Protein AF-A0A8K0KLF3-F1 (afdb_monomer_lite)

pLDDT: mean 86.63, std 17.43, range [37.72, 98.62]

InterPro domains:
  IPR004875 DDE superfamily endonuclease domain [PF03184] (2-79)
  IPR050863 Centromere and Transposable Element-Derived Protein [PTHR19303] (2-91)

Foldseek 3Di:
DDDDLQLDDQFEEFQAQADDDDCLLQVQAAPNYYYDYHNVSDDDPVNVVVVVVSVCVVLVADPVRHDDDDDDDDDDDAPLCLQLQLCSVFFPVQLVVQLVVLLVVVCVVPPPDHDDSSCCRNSSNRSCVRRSGSVRSNVSCVRNCNVVNDPCSDPPVSRDPDDDPDDPPDPDDDDDDDD

Sequence (179 aa):
MCMSASGNFMPPMFVFPRKRENPLLMDDALPGSFAYYDESGWIDKESFVVWFKKFIEFSNPSANKPVLLILDGHESHTKSTHRLQPLDASFMCPLSTFYVQEVRQWLIAHPGRTVTINQVGKLMNGAFTRAALMQTAIKGFFKTGICPLDRNIFPEHMYAPSGTTDRAESAFEPPAFHM

Structure (mmCIF, N/CA/C/O backbone):
data_AF-A0A8K0KLF3-F1
#
_entry.id   AF-A0A8K0KLF3-F1
#
loop_
_atom_site.group_PDB
_atom_site.id
_atom_site.type_symbol
_atom_site.label_atom_id
_atom_site.label_alt_id
_atom_site.label_comp_id
_atom_site.label_asym_id
_atom_site.label_entity_id
_atom_site.label_seq_id
_atom_site.pdbx_PDB_ins_code
_atom_site.Cartn_x
_atom_site.Cartn_y
_atom_site.Cartn_z
_atom_site.occupancy
_atom_site.B_iso_or_equiv
_atom_site.auth_seq_id
_atom_site.auth_comp_id
_atom_site.auth_asym_id
_atom_site.auth_atom_id
_atom_site.pdbx_PDB_model_num
ATOM 1 N N . MET A 1 1 ? 0.972 -2.011 1.828 1.00 91.50 1 MET A N 1
ATOM 2 C CA . MET A 1 1 ? 0.529 -1.284 0.609 1.00 91.50 1 MET A CA 1
ATOM 3 C C . MET A 1 1 ? 1.092 -1.982 -0.619 1.00 91.50 1 MET A C 1
ATOM 5 O O . MET A 1 1 ? 2.144 -2.587 -0.488 1.00 91.50 1 MET A O 1
ATOM 9 N N . CYS A 1 2 ? 0.436 -1.933 -1.783 1.00 95.25 2 CYS A N 1
ATOM 10 C CA . CYS A 1 2 ? 0.955 -2.577 -2.998 1.00 95.25 2 CYS A CA 1
ATOM 11 C C . CYS A 1 2 ? 0.510 -1.833 -4.259 1.00 95.25 2 CYS A C 1
ATOM 13 O O . CYS A 1 2 ? -0.647 -1.423 -4.371 1.00 95.25 2 CYS A O 1
ATOM 15 N N . MET A 1 3 ? 1.438 -1.663 -5.198 1.00 96.31 3 MET A N 1
ATOM 16 C CA . MET A 1 3 ? 1.187 -1.034 -6.489 1.00 96.31 3 MET A CA 1
ATOM 17 C C . MET A 1 3 ? 2.020 -1.692 -7.591 1.00 96.31 3 MET A C 1
ATOM 19 O O . MET A 1 3 ? 2.995 -2.387 -7.313 1.00 96.31 3 MET A O 1
ATOM 23 N N . SER A 1 4 ? 1.636 -1.463 -8.843 1.00 96.56 4 SER A N 1
ATOM 24 C CA . SER A 1 4 ? 2.238 -2.080 -10.031 1.00 96.56 4 SER A CA 1
ATOM 25 C C . SER A 1 4 ? 2.810 -1.042 -10.993 1.00 96.56 4 SER A C 1
ATOM 27 O O . SER A 1 4 ? 2.359 0.103 -11.030 1.00 96.56 4 SER A O 1
ATOM 29 N N . ALA A 1 5 ? 3.759 -1.462 -11.830 1.00 96.25 5 ALA A N 1
ATOM 30 C CA . ALA A 1 5 ? 4.360 -0.609 -12.855 1.00 96.25 5 ALA A CA 1
ATOM 31 C C . ALA A 1 5 ? 3.353 -0.107 -13.904 1.00 96.25 5 ALA A C 1
ATOM 33 O O . ALA A 1 5 ? 3.568 0.940 -14.502 1.00 96.25 5 ALA A O 1
ATOM 34 N N . SER A 1 6 ? 2.227 -0.807 -14.090 1.00 95.44 6 SER A N 1
ATOM 35 C CA . SER A 1 6 ? 1.129 -0.367 -14.958 1.00 95.44 6 SER A CA 1
ATOM 36 C C . SER A 1 6 ? 0.230 0.695 -14.316 1.00 95.44 6 SER A C 1
ATOM 38 O O . SER A 1 6 ? -0.760 1.100 -14.915 1.00 95.44 6 SER A O 1
ATOM 40 N N . GLY A 1 7 ? 0.538 1.130 -13.092 1.00 96.62 7 GLY A N 1
ATOM 41 C CA . GLY A 1 7 ? -0.191 2.190 -12.409 1.00 96.62 7 GLY A CA 1
ATOM 42 C C . GLY A 1 7 ? -1.379 1.732 -11.558 1.00 96.62 7 GLY A C 1
ATOM 43 O O . GLY A 1 7 ? -2.130 2.573 -11.073 1.00 96.62 7 GLY A O 1
ATOM 44 N N . ASN A 1 8 ? -1.560 0.424 -11.348 1.00 96.62 8 ASN A N 1
ATOM 45 C CA . ASN A 1 8 ? -2.638 -0.094 -10.498 1.00 96.62 8 ASN A CA 1
ATOM 46 C C . ASN A 1 8 ? -2.199 -0.186 -9.036 1.00 96.62 8 ASN A C 1
ATOM 48 O O . ASN A 1 8 ? -1.065 -0.587 -8.765 1.00 96.62 8 ASN A O 1
ATOM 52 N N . PHE A 1 9 ? -3.124 0.094 -8.118 1.00 97.69 9 PHE A N 1
ATOM 53 C CA . PHE A 1 9 ? -2.952 -0.050 -6.674 1.00 97.69 9 PHE A CA 1
ATOM 54 C C . PHE A 1 9 ? -3.890 -1.132 -6.148 1.00 97.69 9 PHE A C 1
ATOM 56 O O . PHE A 1 9 ? -5.078 -1.133 -6.468 1.00 97.69 9 PHE A O 1
ATOM 63 N N . MET A 1 10 ? -3.362 -2.038 -5.330 1.00 97.50 10 MET A N 1
ATOM 64 C CA . MET A 1 10 ? -4.199 -2.991 -4.609 1.00 97.50 10 MET A CA 1
ATOM 65 C C . MET A 1 10 ? -4.861 -2.275 -3.426 1.00 97.50 10 MET A C 1
ATOM 67 O O . MET A 1 10 ? -4.158 -1.546 -2.711 1.00 97.50 10 MET A O 1
ATOM 71 N N . PRO A 1 11 ? -6.165 -2.492 -3.172 1.00 97.19 11 PRO A N 1
ATOM 72 C CA . PRO A 1 11 ? -6.793 -2.014 -1.949 1.00 97.19 11 PRO A CA 1
ATOM 73 C C . PRO A 1 11 ? -6.006 -2.457 -0.701 1.00 97.19 11 PRO A C 1
ATOM 75 O O . PRO A 1 11 ? -5.502 -3.586 -0.655 1.00 97.19 11 PRO A O 1
ATOM 78 N N . PRO A 1 12 ? -5.837 -1.575 0.298 1.00 96.56 12 PRO A N 1
ATOM 79 C CA . PRO A 1 12 ? -5.023 -1.866 1.464 1.00 96.56 12 PRO A CA 1
ATOM 80 C C . PRO A 1 12 ? -5.674 -2.911 2.376 1.00 96.56 12 PRO A C 1
ATOM 82 O O . PRO A 1 12 ? -6.891 -2.952 2.555 1.00 96.56 12 PRO A O 1
ATOM 85 N N . MET A 1 13 ? -4.823 -3.716 3.010 1.00 97.19 13 MET A N 1
ATOM 86 C CA . MET A 1 13 ? -5.192 -4.456 4.212 1.00 97.19 13 MET A CA 1
ATOM 87 C C . MET A 1 13 ? -4.941 -3.572 5.432 1.00 97.19 13 MET A C 1
ATOM 89 O O . MET A 1 13 ? -3.866 -2.980 5.543 1.00 97.19 13 MET A O 1
ATOM 93 N N . PHE A 1 14 ? -5.898 -3.524 6.352 1.00 96.38 14 PHE A N 1
ATOM 94 C CA . PHE A 1 14 ? -5.743 -2.919 7.670 1.00 96.38 14 PHE A CA 1
ATOM 95 C C . PHE A 1 14 ? -5.428 -4.011 8.690 1.00 96.38 14 PHE A C 1
ATOM 97 O O . PHE A 1 14 ? -6.111 -5.030 8.726 1.00 96.38 14 PHE A O 1
ATOM 104 N N . VAL A 1 15 ? -4.413 -3.799 9.525 1.00 95.69 15 VAL A N 1
ATOM 105 C CA . VAL A 1 15 ? -4.133 -4.668 10.674 1.00 95.69 15 VAL A CA 1
ATOM 106 C C . VAL A 1 15 ? -4.524 -3.905 11.929 1.00 95.69 15 VAL A C 1
ATOM 108 O O . VAL A 1 15 ? -3.992 -2.828 12.195 1.00 95.69 15 VAL A O 1
ATOM 111 N N . PHE A 1 16 ? -5.495 -4.425 12.675 1.00 95.56 16 PHE A N 1
ATOM 112 C CA . PHE A 1 16 ? -5.998 -3.774 13.880 1.00 95.56 16 PHE A CA 1
ATOM 113 C C . PHE A 1 16 ? -5.519 -4.516 15.140 1.00 95.56 16 PHE A C 1
ATOM 115 O O . PHE A 1 16 ? -5.743 -5.725 15.213 1.00 95.56 16 PHE A O 1
ATOM 122 N N . PRO A 1 17 ? -4.936 -3.812 16.142 1.00 93.56 17 PRO A N 1
ATOM 123 C CA . PRO A 1 17 ? -4.406 -4.393 17.382 1.00 93.56 17 PRO A CA 1
ATOM 124 C C . PRO A 1 17 ? -5.531 -4.856 18.330 1.00 93.56 17 PRO A C 1
ATOM 126 O O . PRO A 1 17 ? -5.865 -4.184 19.309 1.00 93.56 17 PRO A O 1
ATOM 129 N N . ARG A 1 18 ? -6.210 -5.958 17.996 1.00 93.44 18 ARG A N 1
ATOM 130 C CA . ARG A 1 18 ? -7.318 -6.543 18.769 1.00 93.44 18 ARG A CA 1
ATOM 131 C C . ARG A 1 18 ? -7.603 -7.988 18.351 1.00 93.44 18 ARG A C 1
ATOM 133 O O . ARG A 1 18 ? -7.575 -8.305 17.175 1.00 93.44 18 ARG A O 1
ATOM 140 N N . LYS A 1 19 ? -8.022 -8.832 19.304 1.00 88.88 19 LYS A N 1
ATOM 141 C CA . LYS A 1 19 ? -8.446 -10.227 19.032 1.00 88.88 19 LYS A CA 1
ATOM 142 C C . LYS A 1 19 ? -9.801 -10.357 18.342 1.00 88.88 19 LYS A C 1
ATOM 144 O O . LYS A 1 19 ? -10.027 -11.278 17.571 1.00 88.88 19 LYS A O 1
ATOM 149 N N . ARG A 1 20 ? -10.758 -9.503 18.714 1.00 94.00 20 ARG A N 1
ATOM 150 C CA . ARG A 1 20 ? -12.151 -9.627 18.260 1.00 94.00 20 ARG A CA 1
ATOM 151 C C . ARG A 1 20 ? -12.370 -8.789 17.018 1.00 94.00 20 ARG A C 1
ATOM 153 O O . ARG A 1 20 ? -12.103 -7.588 17.068 1.00 94.00 20 ARG A O 1
ATOM 160 N N . GLU A 1 21 ? -12.939 -9.391 15.983 1.00 93.56 21 GLU A N 1
ATOM 161 C CA . GLU A 1 21 ? -13.419 -8.677 14.804 1.00 93.56 21 GLU A CA 1
ATOM 162 C C . GLU A 1 21 ? -14.352 -7.520 15.196 1.00 93.56 21 GLU A C 1
ATOM 164 O O . GLU A 1 21 ? -15.094 -7.579 16.183 1.00 93.56 21 GLU A O 1
ATOM 169 N N . ASN A 1 22 ? -14.266 -6.430 14.439 1.00 94.56 22 ASN A N 1
ATOM 170 C CA . ASN A 1 22 ? -15.216 -5.331 14.502 1.00 94.56 22 ASN A CA 1
ATOM 171 C C . ASN A 1 22 ? -15.365 -4.730 13.105 1.00 94.56 22 ASN A C 1
ATOM 173 O O . ASN A 1 22 ? -14.503 -3.935 12.708 1.00 94.56 22 ASN A O 1
ATOM 177 N N . PRO A 1 23 ? -16.436 -5.087 12.379 1.00 92.56 23 PRO A N 1
ATOM 178 C CA . PRO A 1 23 ? -16.658 -4.607 11.021 1.00 92.56 23 PRO A CA 1
ATOM 179 C C . PRO A 1 23 ? -16.777 -3.081 10.941 1.00 92.56 23 PRO A C 1
ATOM 181 O O . PRO A 1 23 ? -16.343 -2.497 9.957 1.00 92.56 23 PRO A O 1
ATOM 184 N N . LEU A 1 24 ? -17.242 -2.425 12.014 1.00 94.81 24 LEU A N 1
ATOM 185 C CA . LEU A 1 24 ? -17.383 -0.963 12.077 1.00 94.81 24 LEU A CA 1
ATOM 186 C C . LEU A 1 24 ? -16.045 -0.217 11.940 1.00 94.81 24 LEU A C 1
ATOM 188 O O . LEU A 1 24 ? -16.028 0.967 11.631 1.00 94.81 24 LEU A O 1
ATOM 192 N N . LEU A 1 25 ? -14.902 -0.882 12.163 1.00 95.38 25 LEU A N 1
ATOM 193 C CA . LEU A 1 25 ? -13.584 -0.269 11.923 1.00 95.38 25 LEU A CA 1
ATOM 194 C C . LEU A 1 25 ? -13.277 -0.066 10.435 1.00 95.38 25 LEU A C 1
ATOM 196 O O . LEU A 1 25 ? -12.360 0.681 10.096 1.00 95.38 25 LEU A O 1
ATOM 200 N N . MET A 1 26 ? -14.027 -0.740 9.568 1.00 96.50 26 MET A N 1
ATOM 201 C CA . MET A 1 26 ? -13.928 -0.629 8.119 1.00 96.50 26 MET A CA 1
ATOM 202 C C . MET A 1 26 ? -15.024 0.264 7.525 1.00 96.50 26 MET A C 1
ATOM 204 O O . MET A 1 26 ? -15.090 0.388 6.301 1.00 96.50 26 MET A O 1
ATOM 208 N N . ASP A 1 27 ? -15.848 0.913 8.357 1.00 94.00 27 ASP A N 1
ATOM 209 C CA . ASP A 1 27 ? -16.826 1.895 7.886 1.00 94.00 27 ASP A CA 1
ATOM 210 C C . ASP A 1 27 ? -16.115 3.017 7.115 1.00 94.00 27 ASP A C 1
ATOM 212 O O . ASP A 1 27 ? -15.083 3.550 7.537 1.00 94.00 27 ASP A O 1
ATOM 216 N N . ASP A 1 28 ? -16.667 3.355 5.947 1.00 96.38 28 ASP A N 1
ATOM 217 C CA . ASP A 1 28 ? -16.117 4.327 4.994 1.00 96.38 28 ASP A CA 1
ATOM 218 C C . ASP A 1 28 ? -14.667 4.047 4.524 1.00 96.38 28 ASP A C 1
ATOM 220 O O . ASP A 1 28 ? -14.029 4.925 3.927 1.00 96.38 28 ASP A O 1
ATOM 224 N N . ALA A 1 29 ? -14.119 2.847 4.754 1.00 97.25 29 ALA A N 1
ATOM 225 C CA . ALA A 1 29 ? -12.815 2.462 4.219 1.00 97.25 29 ALA A CA 1
ATOM 226 C C . ALA A 1 29 ? -12.834 2.393 2.682 1.00 97.25 29 ALA A C 1
ATOM 228 O O . ALA A 1 29 ? -13.884 2.277 2.047 1.00 97.25 29 ALA A O 1
ATOM 229 N N . LEU A 1 30 ? -11.648 2.459 2.067 1.00 96.38 30 LEU A N 1
ATOM 230 C CA . LEU A 1 30 ? -11.519 2.399 0.611 1.00 96.38 30 LEU A CA 1
ATOM 231 C C . LEU A 1 30 ? -12.175 1.106 0.081 1.00 96.38 30 LEU A C 1
ATOM 233 O O . LEU A 1 30 ? -11.843 0.028 0.588 1.00 96.38 30 LEU A O 1
ATOM 237 N N . PRO A 1 31 ? -13.057 1.166 -0.935 1.00 95.69 31 PRO A N 1
ATOM 238 C CA . PRO A 1 31 ? -13.705 -0.023 -1.478 1.00 95.69 31 PRO A CA 1
ATOM 239 C C . PRO A 1 31 ? -12.706 -1.121 -1.864 1.00 95.69 31 PRO A C 1
ATOM 241 O O . PRO A 1 31 ? -11.672 -0.862 -2.478 1.00 95.69 31 PRO A O 1
ATOM 244 N N . GLY A 1 32 ? -13.018 -2.359 -1.478 1.00 96.00 32 GLY A N 1
ATOM 245 C CA . GLY A 1 32 ? -12.140 -3.517 -1.666 1.00 96.00 32 GLY A CA 1
ATOM 246 C C . GLY A 1 32 ? -11.061 -3.688 -0.592 1.00 96.00 32 GLY A C 1
ATOM 247 O O . GLY A 1 32 ? -10.377 -4.710 -0.598 1.00 96.00 32 GLY A O 1
ATOM 248 N N . SER A 1 33 ? -10.910 -2.737 0.338 1.00 97.56 33 SER A N 1
ATOM 249 C CA . SER A 1 33 ? -10.051 -2.923 1.513 1.00 97.56 33 SER A CA 1
ATOM 250 C C . SER A 1 33 ? -10.603 -4.004 2.431 1.00 97.56 33 SER A C 1
ATOM 252 O O . SER A 1 33 ? -11.805 -4.260 2.472 1.00 97.56 33 SER A O 1
ATOM 254 N N . PHE A 1 34 ? -9.719 -4.609 3.213 1.00 96.75 34 PHE A N 1
ATOM 255 C CA . PHE A 1 34 ? -10.063 -5.687 4.135 1.00 96.75 34 PHE A CA 1
ATOM 256 C C . PHE A 1 34 ? -9.245 -5.571 5.419 1.00 96.75 34 PHE A C 1
ATOM 258 O O . PHE A 1 34 ? -8.224 -4.884 5.450 1.00 96.75 34 PHE A O 1
ATOM 265 N N . ALA A 1 35 ? -9.706 -6.222 6.484 1.00 96.25 35 ALA A N 1
ATOM 266 C CA . ALA A 1 35 ? -9.083 -6.147 7.798 1.00 96.25 35 ALA A CA 1
ATOM 267 C C . ALA A 1 35 ? -8.561 -7.507 8.263 1.00 96.25 35 ALA A C 1
ATOM 269 O O . ALA A 1 35 ? -9.160 -8.547 7.989 1.00 96.25 35 ALA A O 1
ATOM 270 N N . TYR A 1 36 ? -7.468 -7.467 9.014 1.00 95.88 36 TYR A N 1
ATOM 271 C CA . TYR A 1 36 ? -6.979 -8.552 9.848 1.00 95.88 36 TYR A CA 1
ATOM 272 C C . TYR A 1 36 ? -6.893 -8.060 11.296 1.00 95.88 36 TYR A C 1
ATOM 274 O O . TYR A 1 36 ? -6.564 -6.898 11.549 1.00 95.88 36 TYR A O 1
ATOM 282 N N . TYR A 1 37 ? -7.219 -8.930 12.245 1.00 94.75 37 TYR A N 1
ATOM 283 C CA . TYR A 1 37 ? -7.334 -8.590 13.660 1.00 94.75 37 TYR A CA 1
ATOM 284 C C . TYR A 1 37 ? -6.359 -9.464 14.447 1.00 94.75 37 TYR A C 1
ATOM 286 O O . TYR A 1 37 ? -6.525 -10.681 14.489 1.00 94.75 37 TYR A O 1
ATOM 294 N N . ASP A 1 38 ? -5.345 -8.840 15.038 1.00 91.69 38 ASP A N 1
ATOM 295 C CA . ASP A 1 38 ? -4.312 -9.511 15.831 1.00 91.69 38 ASP A CA 1
ATOM 296 C C . ASP A 1 38 ? -3.952 -8.662 17.054 1.00 91.69 38 ASP A C 1
ATOM 298 O O . ASP A 1 38 ? -4.092 -7.446 17.006 1.00 91.69 38 ASP A O 1
ATOM 302 N N . GLU A 1 39 ? -3.493 -9.254 18.159 1.00 89.94 39 GLU A N 1
ATOM 303 C CA . GLU A 1 39 ? -3.126 -8.482 19.361 1.00 89.94 39 GLU A CA 1
ATOM 304 C C . GLU A 1 39 ? -1.955 -7.528 19.156 1.00 89.94 39 GLU A C 1
ATOM 306 O O . GLU A 1 39 ? -1.945 -6.447 19.745 1.00 89.94 39 GLU A O 1
ATOM 311 N N . SER A 1 40 ? -0.980 -7.911 18.337 1.00 90.06 40 SER A N 1
ATOM 312 C CA . SER A 1 40 ? 0.224 -7.120 18.111 1.00 90.06 40 SER A CA 1
ATOM 313 C C . SER A 1 40 ? -0.065 -5.864 17.286 1.00 90.06 40 SER A C 1
ATOM 315 O O . SER A 1 40 ? 0.599 -4.844 17.465 1.00 90.06 40 SER A O 1
ATOM 317 N N . GLY A 1 41 ? -1.058 -5.925 16.390 1.00 88.19 41 GLY A N 1
ATOM 318 C CA . GLY A 1 41 ? -1.289 -4.898 15.372 1.00 88.19 41 GLY A CA 1
ATOM 319 C C . GLY A 1 41 ? -0.212 -4.851 14.281 1.00 88.19 41 GLY A C 1
ATOM 320 O O . GLY A 1 41 ? -0.258 -3.965 13.428 1.00 88.19 41 GLY A O 1
ATOM 321 N N . TRP A 1 42 ? 0.739 -5.785 14.297 1.00 87.50 42 TRP A N 1
ATOM 322 C CA . TRP A 1 42 ? 1.805 -5.917 13.312 1.00 87.50 42 TRP A CA 1
ATOM 323 C C . TRP A 1 42 ? 1.492 -7.043 12.329 1.00 87.50 42 TRP A C 1
ATOM 325 O O . TRP A 1 42 ? 0.635 -7.890 12.573 1.00 87.50 42 TRP A O 1
ATOM 335 N N . ILE A 1 43 ? 2.187 -7.038 11.192 1.00 88.75 43 ILE A N 1
ATOM 336 C CA . ILE A 1 43 ? 2.107 -8.144 10.242 1.00 88.75 43 ILE A CA 1
ATOM 337 C C . ILE A 1 43 ? 2.923 -9.332 10.768 1.00 88.75 43 ILE A C 1
ATOM 339 O O . ILE A 1 43 ? 4.064 -9.184 11.202 1.00 88.75 43 ILE A O 1
ATOM 343 N N . ASP A 1 44 ? 2.329 -10.510 10.698 1.00 89.12 44 ASP A N 1
ATOM 344 C CA . ASP A 1 44 ? 2.913 -11.810 11.008 1.00 89.12 44 ASP A CA 1
ATOM 345 C C . ASP A 1 44 ? 2.774 -12.750 9.796 1.00 89.12 44 ASP A C 1
ATOM 347 O O . ASP A 1 44 ? 2.359 -12.352 8.700 1.00 89.12 44 ASP A O 1
ATOM 351 N N . LYS A 1 45 ? 3.146 -14.019 9.967 1.00 91.19 45 LYS A N 1
ATOM 352 C CA . LYS A 1 45 ? 3.084 -15.004 8.884 1.00 91.19 45 LYS A CA 1
ATOM 353 C C . LYS A 1 45 ? 1.640 -15.257 8.443 1.00 91.19 45 LYS A C 1
ATOM 355 O O . LYS A 1 45 ? 1.369 -15.388 7.249 1.00 91.19 45 LYS A O 1
ATOM 360 N N . GLU A 1 46 ? 0.720 -15.336 9.391 1.00 92.50 46 GLU A N 1
ATOM 361 C CA . GLU A 1 46 ? -0.683 -15.670 9.186 1.00 92.50 46 GLU A CA 1
ATOM 362 C C . GLU A 1 46 ? -1.414 -14.550 8.430 1.00 92.50 46 GLU A C 1
ATOM 364 O O . GLU A 1 46 ? -2.032 -14.794 7.387 1.00 92.50 46 GLU A O 1
ATOM 369 N N . SER A 1 47 ? -1.269 -13.308 8.886 1.00 93.25 47 SER A N 1
ATOM 370 C CA . SER A 1 47 ? -1.786 -12.110 8.217 1.00 93.25 47 SER A CA 1
ATOM 371 C C . SER A 1 47 ? -1.133 -11.881 6.854 1.00 93.25 47 SER A C 1
ATOM 373 O O . SER A 1 47 ? -1.829 -11.508 5.905 1.00 93.25 47 SER A O 1
ATOM 375 N N . PHE A 1 48 ? 0.162 -12.182 6.695 1.00 93.94 48 PHE A N 1
ATOM 376 C CA . PHE A 1 48 ? 0.811 -12.148 5.384 1.00 93.94 48 PHE A CA 1
ATOM 377 C C . PHE A 1 48 ? 0.185 -13.154 4.413 1.00 93.94 48 PHE A C 1
ATOM 379 O O . PHE A 1 48 ? -0.060 -12.808 3.259 1.00 93.94 48 PHE A O 1
ATOM 386 N N . VAL A 1 49 ? -0.141 -14.375 4.851 1.00 96.06 49 VAL A N 1
ATOM 387 C CA . VAL A 1 49 ? -0.833 -15.361 3.999 1.00 96.06 49 VAL A CA 1
ATOM 388 C C . VAL A 1 49 ? -2.224 -14.866 3.592 1.00 96.06 49 VAL A C 1
ATOM 390 O O . VAL A 1 49 ? -2.621 -15.050 2.438 1.00 96.06 49 VAL A O 1
ATOM 393 N N . VAL A 1 50 ? -2.964 -14.220 4.499 1.00 96.44 50 VAL A N 1
ATOM 394 C CA . VAL A 1 50 ? -4.264 -13.602 4.177 1.00 96.44 50 VAL A CA 1
ATOM 395 C C . VAL A 1 50 ? -4.097 -12.508 3.123 1.00 96.44 50 VAL A C 1
ATOM 397 O O . VAL A 1 50 ? -4.795 -12.516 2.106 1.00 96.44 50 VAL A O 1
ATOM 400 N N . TRP A 1 51 ? -3.129 -11.615 3.320 1.00 97.19 51 TRP A N 1
ATOM 401 C CA . TRP A 1 51 ? -2.790 -10.575 2.356 1.00 97.19 51 TRP A CA 1
ATOM 402 C C . TRP A 1 51 ? -2.373 -11.160 0.998 1.00 97.19 51 TRP A C 1
ATOM 404 O O . TRP A 1 51 ? -2.846 -10.709 -0.045 1.00 97.19 51 TRP A O 1
ATOM 414 N N . PHE A 1 52 ? -1.541 -12.203 0.999 1.00 97.12 52 PHE A N 1
ATOM 415 C CA . PHE A 1 52 ? -1.008 -12.820 -0.212 1.00 97.12 52 PHE A CA 1
ATOM 416 C C . PHE A 1 52 ? -2.107 -13.488 -1.045 1.00 97.12 52 PHE A C 1
ATOM 418 O O . PHE A 1 52 ? -2.112 -13.361 -2.267 1.00 97.12 52 PHE A O 1
ATOM 425 N N . LYS A 1 53 ? -3.101 -14.124 -0.410 1.00 97.62 53 LYS A N 1
ATOM 426 C CA . LYS A 1 53 ? -4.289 -14.640 -1.117 1.00 97.62 53 LYS A CA 1
ATOM 427 C C . LYS A 1 53 ? -5.035 -13.523 -1.852 1.00 97.62 53 LYS A C 1
ATOM 429 O O . LYS A 1 53 ? -5.348 -13.675 -3.031 1.00 97.62 53 LYS A O 1
ATOM 434 N N . LYS A 1 54 ? -5.235 -12.374 -1.197 1.00 97.56 54 LYS A N 1
ATOM 435 C CA . LYS A 1 54 ? -5.840 -11.187 -1.825 1.00 97.56 54 LYS A CA 1
ATOM 436 C C . LYS A 1 54 ? -4.983 -10.599 -2.938 1.00 97.56 54 LYS A C 1
ATOM 438 O O . LYS A 1 54 ? -5.526 -10.165 -3.949 1.00 97.56 54 LYS A O 1
ATOM 443 N N . PHE A 1 55 ? -3.662 -10.656 -2.810 1.00 97.50 55 PHE A N 1
ATOM 444 C CA . PHE A 1 55 ? -2.753 -10.290 -3.890 1.00 97.50 55 PHE A CA 1
ATOM 445 C C . PHE A 1 55 ? -2.891 -11.207 -5.115 1.00 97.50 55 PHE A C 1
ATOM 447 O O . PHE A 1 55 ? -2.909 -10.707 -6.240 1.00 97.50 55 PHE A O 1
ATOM 454 N N . ILE A 1 56 ? -3.017 -12.525 -4.932 1.00 97.44 56 ILE A N 1
ATOM 455 C CA . ILE A 1 56 ? -3.233 -13.462 -6.047 1.00 97.44 56 ILE A CA 1
ATOM 456 C C . ILE A 1 56 ? -4.577 -13.193 -6.735 1.00 97.44 56 ILE A C 1
ATOM 458 O O . ILE A 1 56 ? -4.616 -13.112 -7.962 1.00 97.44 56 ILE A O 1
ATOM 462 N N . GLU A 1 57 ? -5.649 -12.974 -5.966 1.00 96.69 57 GLU A N 1
ATOM 463 C CA . GLU A 1 57 ? -6.961 -12.573 -6.502 1.00 96.69 57 GLU A CA 1
ATOM 464 C C . GLU A 1 57 ? -6.864 -11.268 -7.311 1.00 96.69 57 GLU A C 1
ATOM 466 O O . GLU A 1 57 ? -7.339 -11.193 -8.443 1.00 96.69 57 GLU A O 1
ATOM 471 N N . PHE A 1 58 ? -6.202 -10.250 -6.755 1.00 96.62 58 PHE A N 1
ATOM 472 C CA . PHE A 1 58 ? -6.056 -8.933 -7.373 1.00 96.62 58 PHE A CA 1
ATOM 473 C C . PHE A 1 58 ? -5.193 -8.960 -8.641 1.00 96.62 58 PHE A C 1
ATOM 475 O O . PHE A 1 58 ? -5.554 -8.389 -9.670 1.00 96.62 58 PHE A O 1
ATOM 482 N N . SER A 1 59 ? -4.028 -9.603 -8.570 1.00 96.31 59 SER A N 1
ATOM 483 C CA . SER A 1 59 ? -3.064 -9.629 -9.672 1.00 96.31 59 SER A CA 1
ATOM 484 C C . SER A 1 59 ? -3.468 -10.602 -10.779 1.00 96.31 59 SER A C 1
ATOM 486 O O . SER A 1 59 ? -3.075 -10.401 -11.932 1.00 96.31 59 SER A O 1
ATOM 488 N N . ASN A 1 60 ? -4.295 -11.604 -10.460 1.00 96.56 60 ASN A N 1
ATOM 489 C CA . ASN A 1 60 ? -4.813 -12.618 -11.375 1.00 96.56 60 ASN A CA 1
ATOM 490 C C . ASN A 1 60 ? -3.706 -13.202 -12.287 1.00 96.56 60 ASN A C 1
ATOM 492 O O . ASN A 1 60 ? -3.761 -13.024 -13.514 1.00 96.56 60 ASN A O 1
ATOM 496 N N . PRO A 1 61 ? -2.636 -13.782 -11.708 1.00 96.56 61 PRO A N 1
ATOM 497 C CA . PRO A 1 61 ? -1.508 -14.297 -12.471 1.00 96.56 61 PRO A CA 1
ATOM 498 C C . PRO A 1 61 ? -1.920 -15.535 -13.276 1.00 96.56 61 PRO A C 1
ATOM 500 O O . PRO A 1 61 ? -2.762 -16.324 -12.855 1.00 96.56 61 PRO A O 1
ATOM 503 N N . SER A 1 62 ? -1.297 -15.732 -14.435 1.00 96.06 62 SER A N 1
ATOM 504 C CA . SER A 1 62 ? -1.472 -16.941 -15.251 1.00 96.06 62 SER A CA 1
ATOM 505 C C . SER A 1 62 ? -0.177 -17.278 -15.985 1.00 96.06 62 SER A C 1
ATOM 507 O O . SER A 1 62 ? 0.743 -16.462 -16.013 1.00 96.06 62 SER A O 1
ATOM 509 N N . ALA A 1 63 ? -0.110 -18.443 -16.635 1.00 95.31 63 ALA A N 1
ATOM 510 C CA . ALA A 1 63 ? 1.052 -18.822 -17.445 1.00 95.31 63 ALA A CA 1
ATOM 511 C C . ALA A 1 63 ? 1.392 -17.774 -18.527 1.00 95.31 63 ALA A C 1
ATOM 513 O O . ALA A 1 63 ? 2.561 -17.515 -18.788 1.00 95.31 63 ALA A O 1
ATOM 514 N N . ASN A 1 64 ? 0.374 -17.116 -19.092 1.00 95.94 64 ASN A N 1
ATOM 515 C CA . ASN A 1 64 ? 0.536 -16.077 -20.116 1.00 95.94 64 ASN A CA 1
ATOM 516 C C . ASN A 1 64 ? 0.671 -14.661 -19.532 1.00 95.94 64 ASN A C 1
ATOM 518 O O . ASN A 1 64 ? 0.906 -13.705 -20.267 1.00 95.94 64 ASN A O 1
ATOM 522 N N . LYS A 1 65 ? 0.493 -14.509 -18.216 1.00 92.88 65 LYS A N 1
ATOM 523 C CA . LYS A 1 65 ? 0.579 -13.236 -17.495 1.00 92.88 65 LYS A CA 1
ATOM 524 C C . LYS A 1 65 ? 1.315 -13.456 -16.167 1.00 92.88 65 LYS A C 1
ATOM 526 O O . LYS A 1 65 ? 0.671 -13.422 -15.111 1.00 92.88 65 LYS A O 1
ATOM 531 N N . PRO A 1 66 ? 2.629 -13.748 -16.204 1.00 94.75 66 PRO A N 1
ATOM 532 C CA . PRO A 1 66 ? 3.413 -13.892 -14.988 1.00 94.75 66 PRO A CA 1
ATOM 533 C C . PRO A 1 66 ? 3.437 -12.566 -14.222 1.00 94.75 66 PRO A C 1
ATOM 535 O O . PRO A 1 66 ? 3.453 -11.487 -14.816 1.00 94.75 66 PRO A O 1
ATOM 538 N N . VAL A 1 67 ? 3.441 -12.649 -12.893 1.00 96.38 67 VAL A N 1
ATOM 539 C CA . VAL A 1 67 ? 3.477 -11.486 -12.000 1.00 96.38 67 VAL A CA 1
ATOM 540 C C . VAL A 1 67 ? 4.688 -11.617 -11.087 1.00 96.38 67 VAL A C 1
ATOM 542 O O . VAL A 1 67 ? 4.838 -12.622 -10.396 1.00 96.38 67 VAL A O 1
ATOM 545 N N . LEU A 1 68 ? 5.540 -10.592 -11.077 1.00 94.06 68 LEU A N 1
ATOM 546 C CA . LEU A 1 68 ? 6.661 -10.477 -10.150 1.00 94.06 68 LEU A CA 1
ATOM 547 C C . LEU A 1 68 ? 6.236 -9.621 -8.953 1.00 94.06 68 LEU A C 1
ATOM 549 O O . LEU A 1 68 ? 5.939 -8.437 -9.112 1.00 94.06 68 LEU A O 1
ATOM 553 N N . LEU A 1 69 ? 6.219 -10.219 -7.763 1.00 94.44 69 LEU A N 1
ATOM 554 C CA . LEU A 1 69 ? 6.040 -9.503 -6.503 1.00 94.44 69 LEU A CA 1
ATOM 555 C C . LEU A 1 69 ? 7.412 -9.207 -5.894 1.00 94.44 69 LEU A C 1
ATOM 557 O O . LEU A 1 69 ? 8.187 -10.127 -5.643 1.00 94.44 69 LEU A O 1
ATOM 561 N N . ILE A 1 70 ? 7.690 -7.930 -5.644 1.00 90.81 70 ILE A N 1
ATOM 562 C CA . ILE A 1 70 ? 8.898 -7.476 -4.951 1.00 90.81 70 ILE A CA 1
ATOM 563 C C . ILE A 1 70 ? 8.473 -7.046 -3.547 1.00 90.81 70 ILE A C 1
ATOM 565 O O . ILE A 1 70 ? 7.653 -6.139 -3.406 1.00 90.81 70 ILE A O 1
ATOM 569 N N . LEU A 1 71 ? 9.006 -7.723 -2.533 1.00 86.25 71 LEU A N 1
ATOM 570 C CA . LEU A 1 71 ? 8.828 -7.387 -1.121 1.00 86.25 71 LEU A CA 1
ATOM 571 C C . LEU A 1 71 ? 10.121 -6.769 -0.596 1.00 86.25 71 LEU A C 1
ATOM 573 O O . LEU A 1 71 ? 11.210 -7.125 -1.050 1.00 86.25 71 LEU A O 1
ATOM 577 N N . ASP A 1 72 ? 10.003 -5.851 0.350 1.00 72.81 72 ASP A N 1
ATOM 578 C CA . ASP A 1 72 ? 11.149 -5.356 1.089 1.00 72.81 72 ASP A CA 1
ATOM 579 C C . ASP A 1 72 ? 11.606 -6.374 2.140 1.00 72.81 72 ASP A C 1
ATOM 581 O O . ASP A 1 72 ? 10.817 -7.116 2.725 1.00 72.81 72 ASP A O 1
ATOM 585 N N . GLY A 1 73 ? 12.920 -6.463 2.337 1.00 60.16 73 GLY A N 1
ATOM 586 C CA . GLY A 1 73 ? 13.492 -7.228 3.440 1.00 60.16 73 GLY A CA 1
ATOM 587 C C . GLY A 1 73 ? 13.440 -6.402 4.724 1.00 60.16 73 GLY A C 1
ATOM 588 O O . GLY A 1 73 ? 13.725 -5.208 4.690 1.00 60.16 73 GLY A O 1
ATOM 589 N N . HIS A 1 74 ? 13.105 -7.036 5.849 1.00 53.25 74 HIS A N 1
ATOM 590 C CA . HIS A 1 74 ? 13.105 -6.399 7.168 1.00 53.25 74 HIS A CA 1
ATOM 591 C C . HIS A 1 74 ? 14.493 -5.802 7.490 1.00 53.25 74 HIS A C 1
ATOM 593 O O . HIS A 1 74 ? 15.510 -6.491 7.388 1.00 53.25 74 HIS A O 1
ATOM 599 N N . GLU A 1 75 ? 14.532 -4.515 7.851 1.00 51.53 75 GLU A N 1
ATOM 600 C CA . GLU A 1 75 ? 15.753 -3.740 8.097 1.00 51.53 75 GLU A CA 1
ATOM 601 C C . GLU A 1 75 ? 16.633 -4.357 9.192 1.00 51.53 75 GLU A C 1
ATOM 603 O O . GLU A 1 75 ? 16.200 -4.600 10.317 1.00 51.53 75 GLU A O 1
ATOM 608 N N . SER A 1 76 ? 17.922 -4.513 8.892 1.00 46.75 76 SER A N 1
ATOM 609 C CA . SER A 1 76 ? 18.973 -4.372 9.909 1.00 46.75 76 SER A CA 1
ATOM 610 C C . SER A 1 76 ? 20.264 -3.741 9.366 1.00 46.75 76 SER A C 1
ATOM 612 O O . SER A 1 76 ? 21.005 -3.180 10.162 1.00 46.75 76 SER A O 1
ATOM 614 N N . HIS A 1 77 ? 20.564 -3.750 8.052 1.00 40.06 77 HIS A N 1
ATOM 615 C CA . HIS A 1 77 ? 21.918 -3.366 7.593 1.00 40.06 77 HIS A CA 1
ATOM 616 C C . HIS A 1 77 ? 22.073 -2.686 6.211 1.00 40.06 77 HIS A C 1
ATOM 618 O O . HIS A 1 77 ? 23.175 -2.708 5.670 1.00 40.06 77 HIS A O 1
ATOM 624 N N . THR A 1 78 ? 21.069 -2.028 5.618 1.00 45.72 78 THR A N 1
ATOM 625 C CA . THR A 1 78 ? 21.269 -1.345 4.315 1.00 45.72 78 THR A CA 1
ATOM 626 C C . THR A 1 78 ? 20.536 -0.006 4.220 1.00 45.72 78 THR A C 1
ATOM 628 O O . THR A 1 78 ? 19.350 0.072 3.930 1.00 45.72 78 THR A O 1
ATOM 631 N N . LYS A 1 79 ? 21.276 1.096 4.401 1.00 49.34 79 LYS A N 1
ATOM 632 C CA . LYS A 1 79 ? 20.769 2.483 4.298 1.00 49.34 79 LYS A CA 1
ATOM 633 C C . LYS A 1 79 ? 20.419 2.925 2.859 1.00 49.34 79 LYS A C 1
ATOM 635 O O . LYS A 1 79 ? 20.044 4.077 2.640 1.00 49.34 79 LYS A O 1
ATOM 640 N N . SER A 1 80 ? 20.511 2.025 1.879 1.00 50.38 80 SER A N 1
ATOM 641 C CA . SER A 1 80 ? 20.383 2.321 0.442 1.00 50.38 80 SER A CA 1
ATOM 642 C C . SER A 1 80 ? 19.024 1.920 -0.164 1.00 50.38 80 SER A C 1
ATOM 644 O O . SER A 1 80 ? 18.766 2.222 -1.327 1.00 50.38 80 SER A O 1
ATOM 646 N N . THR A 1 81 ? 18.136 1.259 0.591 1.00 58.00 81 THR A N 1
ATOM 647 C CA . THR A 1 81 ? 16.954 0.555 0.040 1.00 58.00 81 THR A CA 1
ATOM 648 C C . THR A 1 81 ? 15.755 1.462 -0.271 1.00 58.00 81 THR A C 1
ATOM 650 O O . THR A 1 81 ? 15.050 1.215 -1.248 1.00 58.00 81 THR A O 1
ATOM 653 N N . HIS A 1 82 ? 15.577 2.569 0.464 1.00 62.44 82 HIS A N 1
ATOM 654 C CA . HIS A 1 82 ? 14.438 3.492 0.287 1.00 62.44 82 HIS A CA 1
ATOM 655 C C . HIS A 1 82 ? 14.323 4.078 -1.132 1.00 62.44 82 HIS A C 1
ATOM 657 O O . HIS A 1 82 ? 13.247 4.490 -1.560 1.00 62.44 82 HIS A O 1
ATOM 663 N N . ARG A 1 83 ? 15.434 4.135 -1.881 1.00 70.69 83 ARG A N 1
ATOM 664 C CA . ARG A 1 83 ? 15.459 4.660 -3.256 1.00 70.69 83 ARG A CA 1
ATOM 665 C C . ARG A 1 83 ? 15.040 3.644 -4.303 1.00 70.69 83 ARG A C 1
ATOM 667 O O . ARG A 1 83 ? 14.668 4.055 -5.395 1.00 70.69 83 ARG A O 1
ATOM 674 N N . LEU A 1 84 ? 15.117 2.354 -3.978 1.00 78.56 84 LEU A N 1
ATOM 675 C CA . LEU A 1 84 ? 14.721 1.252 -4.853 1.00 78.56 84 LEU A CA 1
ATOM 676 C C . LEU A 1 84 ? 13.263 0.847 -4.644 1.00 78.56 84 LEU A C 1
ATOM 678 O O . LEU A 1 84 ? 12.707 0.160 -5.491 1.00 78.56 84 LEU A O 1
ATOM 682 N N . GLN A 1 85 ? 12.627 1.282 -3.557 1.00 88.12 85 GLN A N 1
ATOM 683 C CA . GLN A 1 85 ? 11.230 0.986 -3.263 1.00 88.12 85 GLN A CA 1
ATOM 684 C C . GLN A 1 85 ? 10.314 1.975 -4.004 1.00 88.12 85 GLN A C 1
ATOM 686 O O . GLN A 1 85 ? 10.269 3.159 -3.655 1.00 88.12 85 GLN A O 1
ATOM 691 N N . PRO A 1 86 ? 9.535 1.535 -5.017 1.00 92.31 86 PRO A N 1
ATOM 692 C CA . PRO A 1 86 ? 8.694 2.446 -5.798 1.00 92.31 86 PRO A CA 1
ATOM 693 C C . PRO A 1 86 ? 7.678 3.199 -4.936 1.00 92.31 86 PRO A C 1
ATOM 695 O O . PRO A 1 86 ? 7.347 4.356 -5.221 1.00 92.31 86 PRO A O 1
ATOM 698 N N . LEU A 1 87 ? 7.186 2.534 -3.885 1.00 92.44 87 LEU A N 1
ATOM 699 C CA . LEU A 1 87 ? 6.238 3.096 -2.930 1.00 92.44 87 LEU A CA 1
ATOM 700 C C . LEU A 1 87 ? 6.842 4.309 -2.217 1.00 92.44 87 LEU A C 1
ATOM 702 O O . LEU A 1 87 ? 6.214 5.366 -2.197 1.00 92.44 87 LEU A O 1
ATOM 706 N N . ASP A 1 88 ? 8.068 4.201 -1.713 1.00 90.38 88 ASP A N 1
ATOM 707 C CA . ASP A 1 88 ? 8.747 5.292 -1.006 1.00 90.38 88 ASP A CA 1
ATOM 708 C C . ASP A 1 88 ? 9.203 6.404 -1.955 1.00 90.38 88 ASP A C 1
ATOM 710 O O . ASP A 1 88 ? 9.087 7.589 -1.640 1.00 90.38 88 ASP A O 1
ATOM 714 N N . ALA A 1 89 ? 9.612 6.048 -3.177 1.00 90.31 89 ALA A N 1
ATOM 715 C CA . ALA A 1 89 ? 10.066 7.004 -4.188 1.00 90.31 89 ALA A CA 1
ATOM 716 C C . ALA A 1 89 ? 8.959 7.933 -4.736 1.00 90.31 89 ALA A C 1
ATOM 718 O O . ALA A 1 89 ? 9.257 8.953 -5.379 1.00 90.31 89 ALA A O 1
ATOM 719 N N . SER A 1 90 ? 7.680 7.575 -4.560 1.00 94.50 90 SER A N 1
ATOM 720 C CA . SER A 1 90 ? 6.574 8.291 -5.215 1.00 94.50 90 SER A CA 1
ATOM 721 C C . SER A 1 90 ? 5.267 8.398 -4.436 1.00 94.50 90 SER A C 1
ATOM 723 O O . SER A 1 90 ? 4.585 9.407 -4.589 1.00 94.50 90 SER A O 1
ATOM 725 N N . PHE A 1 91 ? 4.903 7.411 -3.620 1.00 95.75 91 PHE A N 1
ATOM 726 C CA . PHE A 1 91 ? 3.554 7.289 -3.067 1.00 95.75 91 PHE A CA 1
ATOM 727 C C . PHE A 1 91 ? 3.475 7.606 -1.568 1.00 95.75 91 PHE A C 1
ATOM 729 O O . PHE A 1 91 ? 2.559 8.317 -1.153 1.00 95.75 91 PHE A O 1
ATOM 736 N N . MET A 1 92 ? 4.430 7.137 -0.757 1.00 94.06 92 MET A N 1
ATOM 737 C CA . MET A 1 92 ? 4.342 7.253 0.707 1.00 94.06 92 MET A CA 1
ATOM 738 C C . MET A 1 92 ? 4.348 8.706 1.197 1.00 94.06 92 MET A C 1
ATOM 740 O O . MET A 1 92 ? 3.584 9.055 2.097 1.00 94.06 92 MET A O 1
ATOM 744 N N . CYS A 1 93 ? 5.141 9.583 0.573 1.00 93.94 93 CYS A N 1
ATOM 745 C CA . CYS A 1 93 ? 5.179 11.003 0.936 1.00 93.94 93 CYS A CA 1
ATOM 746 C C . CYS A 1 93 ? 3.844 11.731 0.636 1.00 93.94 93 CYS A C 1
ATOM 748 O O . CYS A 1 93 ? 3.277 12.330 1.560 1.00 93.94 93 CYS A O 1
ATOM 750 N N . PRO A 1 94 ? 3.267 11.643 -0.583 1.00 97.25 94 PRO A N 1
ATOM 751 C CA . PRO A 1 94 ? 1.923 12.164 -0.844 1.00 97.25 94 PRO A CA 1
ATOM 752 C C . PRO A 1 94 ? 0.840 11.557 0.049 1.00 97.25 94 PRO A C 1
ATOM 754 O O . PRO A 1 94 ? 0.011 12.300 0.571 1.00 97.25 94 PRO A O 1
ATOM 757 N N . LEU A 1 95 ? 0.859 10.237 0.268 1.00 97.81 95 LEU A N 1
ATOM 758 C CA . LEU A 1 95 ? -0.115 9.570 1.132 1.00 97.81 95 LEU A CA 1
ATOM 759 C C . LEU A 1 95 ? -0.076 10.138 2.555 1.00 97.81 95 LEU A C 1
ATOM 761 O O . LEU A 1 95 ? -1.117 10.521 3.081 1.00 97.81 95 LEU A O 1
ATOM 765 N N . SER A 1 96 ? 1.115 10.238 3.151 1.00 97.12 96 SER A N 1
ATOM 766 C CA . SER A 1 96 ? 1.303 10.819 4.485 1.00 97.12 96 SER A CA 1
ATOM 767 C C . SER A 1 96 ? 0.802 12.265 4.539 1.00 97.12 96 SER A C 1
ATOM 769 O O . SER A 1 96 ? 0.038 12.638 5.430 1.00 97.12 96 SER A O 1
ATOM 771 N N . THR A 1 97 ? 1.137 13.062 3.521 1.00 98.31 97 THR A N 1
ATOM 772 C CA . THR A 1 97 ? 0.702 14.461 3.413 1.00 98.31 97 THR A CA 1
ATOM 773 C C . THR A 1 97 ? -0.820 14.578 3.384 1.00 98.31 97 THR A C 1
ATOM 775 O O . THR A 1 97 ? -1.396 15.370 4.132 1.00 98.31 97 THR A O 1
ATOM 778 N N . PHE A 1 98 ? -1.492 13.796 2.539 1.00 98.62 98 PHE A N 1
ATOM 779 C CA . PHE A 1 98 ? -2.947 13.841 2.447 1.00 98.62 98 PHE A CA 1
ATOM 780 C C . PHE A 1 98 ? -3.614 13.267 3.690 1.00 98.62 98 PHE A C 1
ATOM 782 O O . PHE A 1 98 ? -4.585 13.851 4.152 1.00 98.62 98 PHE A O 1
ATOM 789 N N . TYR A 1 99 ? -3.059 12.225 4.305 1.00 98.44 99 TYR A N 1
ATOM 790 C CA . TYR A 1 99 ? -3.591 11.681 5.552 1.00 98.44 99 TYR A CA 1
ATOM 791 C C . TYR A 1 99 ? -3.556 12.706 6.688 1.00 98.44 99 TYR A C 1
ATOM 793 O O . TYR A 1 99 ? -4.557 12.902 7.375 1.00 98.44 99 TYR A O 1
ATOM 801 N N . VAL A 1 100 ? -2.452 13.446 6.831 1.00 98.44 100 VAL A N 1
ATOM 802 C CA . VAL A 1 100 ? -2.364 14.559 7.790 1.00 98.44 100 VAL A CA 1
ATOM 803 C C . VAL A 1 100 ? -3.402 15.645 7.483 1.00 98.44 100 VAL A C 1
ATOM 805 O O . VAL A 1 100 ? -3.985 16.216 8.407 1.00 98.44 100 VAL A O 1
ATOM 808 N N . GLN A 1 101 ? -3.676 15.926 6.206 1.00 98.62 101 GLN A N 1
ATOM 809 C CA . GLN A 1 101 ? -4.722 16.877 5.820 1.00 98.62 101 GLN A CA 1
ATOM 810 C C . GLN A 1 101 ? -6.126 16.376 6.178 1.00 98.62 101 GLN A C 1
ATOM 812 O O . GLN A 1 101 ? -6.883 17.146 6.768 1.00 98.62 101 GLN A O 1
ATOM 817 N N . GLU A 1 102 ? -6.457 15.115 5.887 1.00 98.50 102 GLU A N 1
ATOM 818 C CA . GLU A 1 102 ? -7.744 14.507 6.260 1.00 98.50 102 GLU A CA 1
ATOM 819 C C . GLU A 1 102 ? -7.935 14.528 7.785 1.00 98.50 102 GLU A C 1
ATOM 821 O O . GLU A 1 102 ? -8.972 14.968 8.283 1.00 98.50 102 GLU A O 1
ATOM 826 N N . VAL A 1 103 ? -6.902 14.145 8.546 1.00 98.38 103 VAL A N 1
ATOM 827 C CA . VAL A 1 103 ? -6.897 14.209 10.018 1.00 98.38 103 VAL A CA 1
ATOM 828 C C . VAL A 1 103 ? -7.155 15.637 10.501 1.00 98.38 103 VAL A C 1
ATOM 830 O O . VAL A 1 103 ? -8.006 15.857 11.363 1.00 98.38 103 VAL A O 1
ATOM 833 N N . ARG A 1 104 ? -6.454 16.629 9.940 1.00 98.19 104 ARG A N 1
ATOM 834 C CA . ARG A 1 104 ? -6.616 18.036 10.329 1.00 98.19 104 ARG A CA 1
ATOM 835 C C . ARG A 1 104 ? -8.025 1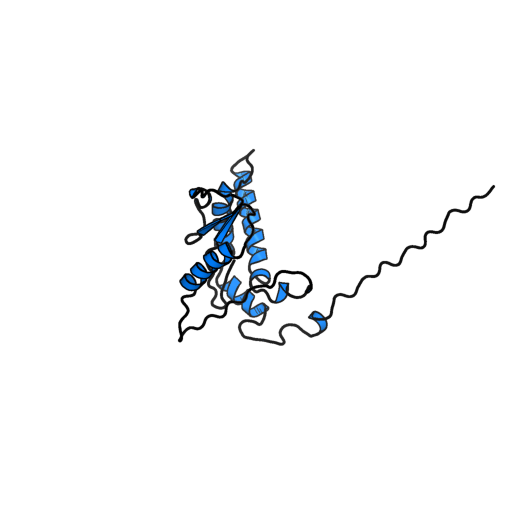8.544 10.038 1.00 98.19 104 ARG A C 1
ATOM 837 O O . ARG A 1 104 ? -8.611 19.204 10.892 1.00 98.19 104 ARG A O 1
ATOM 844 N N . GLN A 1 105 ? -8.562 18.251 8.856 1.00 98.12 105 GLN A N 1
ATOM 845 C CA . GLN A 1 105 ? -9.926 18.637 8.493 1.00 98.12 105 GLN A CA 1
ATOM 846 C C . GLN A 1 105 ? -10.945 18.000 9.439 1.00 98.12 105 GLN A C 1
ATOM 848 O O . GLN A 1 105 ? -11.841 18.688 9.929 1.00 98.12 105 GLN A O 1
ATOM 853 N N . TRP A 1 106 ? -10.762 16.721 9.771 1.00 98.25 106 TRP A N 1
ATOM 854 C CA . TRP A 1 106 ? -11.627 16.026 10.715 1.00 98.25 106 TRP A CA 1
ATOM 855 C C . TRP A 1 106 ? -11.593 16.655 12.111 1.00 98.25 106 TRP A C 1
ATOM 857 O O . TRP A 1 106 ? -12.653 16.874 12.693 1.00 98.25 106 TRP A O 1
ATOM 867 N N . LEU A 1 107 ? -10.407 17.000 12.625 1.00 98.19 107 LEU A N 1
ATOM 868 C CA . LEU A 1 107 ? -10.247 17.638 13.939 1.00 98.19 107 LEU A CA 1
ATOM 869 C C . LEU A 1 107 ? -10.884 19.034 13.995 1.00 98.19 107 LEU A C 1
ATOM 871 O O . LEU A 1 107 ? -11.480 19.391 15.007 1.00 98.19 107 LEU A O 1
ATOM 875 N N . ILE A 1 108 ? -10.802 19.808 12.908 1.00 98.00 108 ILE A N 1
ATOM 876 C CA . ILE A 1 108 ? -11.471 21.115 12.803 1.00 98.00 108 ILE A CA 1
ATOM 877 C C . ILE A 1 108 ? -12.997 20.944 12.805 1.00 98.00 108 ILE A C 1
ATOM 879 O O . ILE A 1 108 ? -13.697 21.696 13.478 1.00 98.00 108 ILE A O 1
ATOM 883 N N . ALA A 1 109 ? -13.511 19.945 12.083 1.00 97.94 109 ALA A N 1
ATOM 884 C CA . ALA A 1 109 ? -14.944 19.657 12.012 1.00 97.94 109 ALA A CA 1
ATOM 885 C C . ALA A 1 109 ? -15.514 19.045 13.306 1.00 97.94 109 ALA A C 1
ATOM 887 O O . ALA A 1 109 ? -16.725 19.083 13.517 1.00 97.94 109 ALA A O 1
ATOM 888 N N . HIS A 1 110 ? -14.661 18.503 14.183 1.00 97.50 110 HIS A N 1
ATOM 889 C CA . HIS A 1 110 ? -15.061 17.858 15.435 1.00 97.50 110 HIS A CA 1
ATOM 890 C C . HIS A 1 110 ? -14.288 18.417 16.645 1.00 97.50 110 HIS A C 1
ATOM 892 O O . HIS A 1 110 ? -13.477 17.700 17.242 1.00 97.50 110 HIS A O 1
ATOM 898 N N . PRO A 1 111 ? -14.543 19.678 17.048 1.00 97.12 111 PRO A N 1
ATOM 899 C CA . PRO A 1 111 ? -13.839 20.302 18.164 1.00 97.12 111 PRO A CA 1
ATOM 900 C C . PRO A 1 111 ? -13.935 19.481 19.456 1.00 97.12 111 PRO A C 1
ATOM 902 O O . PRO A 1 111 ? -14.995 18.962 19.806 1.00 97.12 111 PRO A O 1
ATOM 905 N N . GLY A 1 112 ? -12.815 19.364 20.174 1.00 96.25 112 GLY A N 1
ATOM 906 C CA . GLY A 1 112 ? -12.735 18.627 21.441 1.00 96.25 112 GLY A CA 1
ATOM 907 C C . GLY A 1 112 ? -12.711 17.100 21.307 1.00 96.25 112 GLY A C 1
ATOM 908 O O . GLY A 1 112 ? -12.671 16.410 22.324 1.00 96.25 112 GLY A O 1
ATOM 909 N N . ARG A 1 113 ? -12.712 16.553 20.084 1.00 96.94 113 ARG A N 1
ATOM 910 C CA . ARG A 1 113 ? -12.538 15.115 19.838 1.00 96.94 113 ARG A CA 1
ATOM 911 C C . ARG A 1 113 ? -11.126 14.799 19.355 1.00 96.94 113 ARG A C 1
ATOM 913 O O . ARG A 1 113 ? -10.453 15.631 18.755 1.00 96.94 113 ARG A O 1
ATOM 920 N N . THR A 1 114 ? -10.702 13.561 19.582 1.00 96.12 114 THR A N 1
ATOM 921 C CA . THR A 1 114 ? -9.465 12.997 19.036 1.00 96.12 114 THR A CA 1
ATOM 922 C C . THR A 1 114 ? -9.789 11.965 17.961 1.00 96.12 114 THR A C 1
ATOM 924 O O . THR A 1 114 ? -10.845 11.329 17.989 1.00 96.12 114 THR A O 1
ATOM 927 N N . VAL A 1 115 ? -8.884 11.802 16.993 1.00 96.81 115 VAL A N 1
ATOM 928 C CA . VAL A 1 115 ? -8.986 10.722 16.005 1.00 96.81 115 VAL A CA 1
ATOM 929 C C . VAL A 1 115 ? -8.722 9.395 16.709 1.00 96.81 115 VAL A C 1
ATOM 931 O O . VAL A 1 115 ? -7.716 9.241 17.399 1.00 96.81 115 VAL A O 1
ATOM 934 N N . THR A 1 116 ? -9.617 8.431 16.514 1.00 95.75 116 THR A N 1
ATOM 935 C CA . THR A 1 116 ? -9.474 7.067 17.033 1.00 95.75 116 THR A CA 1
ATOM 936 C C . THR A 1 116 ? -9.359 6.068 15.886 1.00 95.75 116 THR A C 1
ATOM 938 O O . THR A 1 116 ? -9.565 6.408 14.720 1.00 95.75 116 THR A O 1
ATOM 941 N N . ILE A 1 117 ? -9.099 4.803 16.221 1.00 94.44 117 ILE A N 1
ATOM 942 C CA . ILE A 1 117 ? -9.083 3.682 15.271 1.00 94.44 117 ILE A CA 1
ATOM 943 C C . ILE A 1 117 ? -10.350 3.604 14.400 1.00 94.44 117 ILE A C 1
ATOM 945 O O . ILE A 1 117 ? -10.266 3.204 13.245 1.00 94.44 117 ILE A O 1
ATOM 949 N N . ASN A 1 118 ? -11.502 4.059 14.908 1.00 95.00 118 ASN A N 1
ATOM 950 C CA . ASN A 1 118 ? -12.770 4.042 14.172 1.00 95.00 118 ASN A CA 1
ATOM 951 C C . ASN A 1 118 ? -12.793 5.016 12.982 1.00 95.00 118 ASN A C 1
ATOM 953 O O . ASN A 1 118 ? -13.616 4.874 12.090 1.00 95.00 118 ASN A O 1
ATOM 957 N N . GLN A 1 119 ? -11.929 6.034 12.967 1.00 97.06 119 GLN A N 1
ATOM 958 C CA . GLN A 1 119 ? -11.856 7.001 11.868 1.00 97.06 119 GLN A CA 1
ATOM 959 C C . GLN A 1 119 ? -10.789 6.633 10.832 1.00 97.06 119 GLN A C 1
ATOM 961 O O . GLN A 1 119 ? -10.788 7.200 9.740 1.00 97.06 119 GLN A O 1
ATOM 966 N N . VAL A 1 120 ? -9.883 5.701 11.152 1.00 96.00 120 VAL A N 1
ATOM 967 C CA . VAL A 1 120 ? -8.715 5.390 10.313 1.00 96.00 120 VAL A CA 1
ATOM 968 C C . VAL A 1 120 ? -9.135 4.940 8.916 1.00 96.00 120 VAL A C 1
ATOM 970 O O . VAL A 1 120 ? -8.563 5.432 7.948 1.00 96.00 120 VAL A O 1
ATOM 973 N N . GLY A 1 121 ? -10.160 4.088 8.790 1.00 96.81 121 GLY A N 1
ATOM 974 C CA . GLY A 1 121 ? -10.679 3.642 7.491 1.00 96.81 121 GLY A CA 1
ATOM 975 C C . GLY A 1 121 ? -11.077 4.814 6.589 1.00 96.81 121 GLY A C 1
ATOM 976 O O . GLY A 1 121 ? -10.542 4.960 5.488 1.00 96.81 121 GLY A O 1
ATOM 977 N N . LYS A 1 122 ? -11.935 5.705 7.098 1.00 97.62 122 LYS A N 1
ATOM 978 C CA . LYS A 1 122 ? -12.409 6.908 6.396 1.00 97.62 122 LYS A CA 1
ATOM 979 C C . LYS A 1 122 ? -11.286 7.870 6.008 1.00 97.62 122 LYS A C 1
ATOM 981 O O . LYS A 1 122 ? -11.214 8.320 4.866 1.00 97.62 122 LYS A O 1
ATOM 986 N N . LEU A 1 123 ? -10.412 8.199 6.958 1.00 98.25 123 LEU A N 1
ATOM 987 C CA . LEU A 1 123 ? -9.319 9.150 6.737 1.00 98.25 123 LEU A CA 1
ATOM 988 C C . LEU A 1 123 ? -8.297 8.587 5.745 1.00 98.25 123 LEU A C 1
ATOM 990 O O . LEU A 1 123 ? -7.818 9.298 4.862 1.00 98.25 123 LEU A O 1
ATOM 994 N N . MET A 1 124 ? -8.004 7.288 5.847 1.00 97.75 124 MET A N 1
ATOM 995 C CA . MET A 1 124 ? -7.135 6.598 4.902 1.00 97.75 124 MET A CA 1
ATOM 996 C C . MET A 1 124 ? -7.758 6.559 3.509 1.00 97.75 124 MET A C 1
ATOM 998 O O . MET A 1 124 ? -7.046 6.777 2.538 1.00 97.75 124 MET A O 1
ATOM 1002 N N . ASN A 1 125 ? -9.069 6.338 3.388 1.00 98.12 125 ASN A N 1
ATOM 1003 C CA . ASN A 1 125 ? -9.774 6.394 2.107 1.00 98.12 125 ASN A CA 1
ATOM 1004 C C . ASN A 1 125 ? -9.615 7.772 1.432 1.00 98.12 125 ASN A C 1
ATOM 1006 O O . ASN A 1 125 ? -9.161 7.854 0.286 1.00 98.12 125 ASN A O 1
ATOM 1010 N N . GLY A 1 126 ? -9.886 8.858 2.164 1.00 98.00 126 GLY A N 1
ATOM 1011 C CA . GLY A 1 126 ? -9.700 10.226 1.661 1.00 98.00 126 GLY A CA 1
ATOM 1012 C C . GLY A 1 126 ? -8.261 10.501 1.208 1.00 98.00 126 GLY A C 1
ATOM 1013 O O . GLY A 1 126 ? -8.030 11.024 0.119 1.00 98.00 126 GLY A O 1
ATOM 1014 N N . ALA A 1 127 ? -7.271 10.062 1.985 1.00 98.38 127 ALA A N 1
ATOM 1015 C CA . ALA A 1 127 ? -5.863 10.240 1.640 1.00 98.38 127 ALA A CA 1
ATOM 1016 C C . ALA A 1 127 ? -5.421 9.386 0.441 1.00 98.38 127 ALA A C 1
ATOM 1018 O O . ALA A 1 127 ? -4.737 9.866 -0.467 1.00 98.38 127 ALA A O 1
ATOM 1019 N N . PHE A 1 128 ? -5.816 8.114 0.429 1.00 98.19 128 PHE A N 1
ATOM 1020 C CA . PHE A 1 128 ? -5.424 7.137 -0.579 1.00 98.19 128 PHE A CA 1
ATOM 1021 C C . PHE A 1 128 ? -5.972 7.519 -1.947 1.00 98.19 128 PHE A C 1
ATOM 1023 O O . PHE A 1 128 ? -5.212 7.531 -2.910 1.00 98.19 128 PHE A O 1
ATOM 1030 N N . THR A 1 129 ? -7.255 7.877 -2.046 1.00 97.19 129 THR A N 1
ATOM 1031 C CA . THR A 1 129 ? -7.887 8.268 -3.322 1.00 97.19 129 THR A CA 1
ATOM 1032 C C . THR A 1 129 ? -7.203 9.471 -3.973 1.00 97.19 129 THR A C 1
ATOM 1034 O O . THR A 1 129 ? -7.171 9.580 -5.197 1.00 97.19 129 THR A O 1
ATOM 1037 N N . ARG A 1 130 ? -6.587 10.340 -3.165 1.00 97.88 130 ARG A N 1
ATOM 1038 C CA . ARG A 1 130 ? -5.812 11.498 -3.626 1.00 97.88 130 ARG A CA 1
ATOM 1039 C C . ARG A 1 130 ? -4.365 11.142 -3.991 1.00 97.88 130 ARG A C 1
ATOM 1041 O O . ARG A 1 130 ? -3.811 11.738 -4.912 1.00 97.88 130 ARG A O 1
ATOM 1048 N N . ALA A 1 131 ? -3.743 10.191 -3.289 1.00 97.50 131 ALA A N 1
ATOM 1049 C CA . ALA A 1 131 ? -2.348 9.786 -3.510 1.00 97.50 131 ALA A CA 1
ATOM 1050 C C . ALA A 1 131 ? -2.170 8.735 -4.622 1.00 97.50 131 ALA A C 1
ATOM 1052 O O . ALA A 1 131 ? -1.180 8.768 -5.363 1.00 97.50 131 ALA A O 1
ATOM 1053 N N . ALA A 1 132 ? -3.107 7.792 -4.733 1.00 97.06 132 ALA A N 1
ATOM 1054 C CA . ALA A 1 132 ? -3.020 6.585 -5.556 1.00 97.06 132 ALA A CA 1
ATOM 1055 C C . ALA A 1 132 ? -3.385 6.839 -7.026 1.00 97.06 132 ALA A C 1
ATOM 1057 O O . ALA A 1 132 ? -4.226 6.165 -7.618 1.00 97.06 132 ALA A O 1
ATOM 1058 N N . LEU A 1 133 ? -2.742 7.836 -7.630 1.00 97.06 133 LEU A N 1
ATOM 1059 C CA . LEU A 1 133 ? -2.878 8.118 -9.053 1.00 97.06 133 LEU A CA 1
ATOM 1060 C C . LEU A 1 133 ? -2.039 7.127 -9.862 1.00 97.06 133 LEU A C 1
ATOM 1062 O O . LEU A 1 133 ? -0.901 6.829 -9.498 1.00 97.06 133 LEU A O 1
ATOM 1066 N N . MET A 1 134 ? -2.543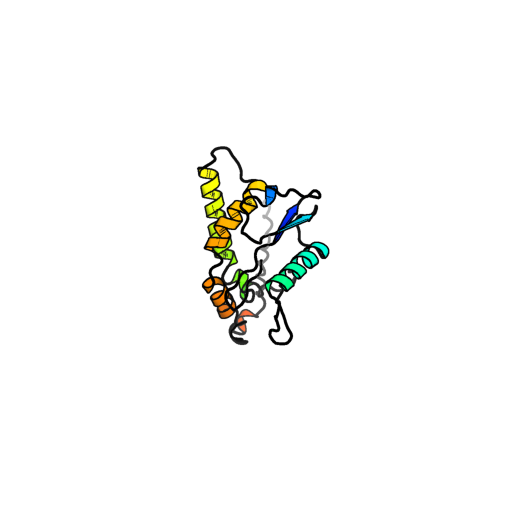 6.715 -11.027 1.00 97.31 134 MET A N 1
ATOM 1067 C CA . MET A 1 134 ? -1.808 5.867 -11.979 1.00 97.31 134 MET A CA 1
ATOM 1068 C C . MET A 1 134 ? -0.386 6.393 -12.244 1.00 97.31 134 MET A C 1
ATOM 1070 O O . MET A 1 134 ? 0.593 5.649 -12.228 1.00 97.31 134 MET A O 1
ATOM 1074 N N . GLN A 1 135 ? -0.268 7.713 -12.408 1.00 96.94 135 GLN A N 1
ATOM 1075 C CA . GLN A 1 135 ? 1.000 8.405 -12.632 1.00 96.94 135 GLN A CA 1
ATOM 1076 C C . GLN A 1 135 ? 1.956 8.322 -11.438 1.00 96.94 135 GLN A C 1
ATOM 1078 O O . GLN A 1 135 ? 3.167 8.305 -11.646 1.00 96.94 135 GLN A O 1
ATOM 1083 N N . THR A 1 136 ? 1.443 8.269 -10.206 1.00 96.94 136 THR A N 1
ATOM 1084 C CA . THR A 1 136 ? 2.263 8.099 -9.000 1.00 96.94 136 THR A CA 1
ATOM 1085 C C . THR A 1 136 ? 3.015 6.775 -9.076 1.00 96.94 136 THR A C 1
ATOM 1087 O O . THR A 1 136 ? 4.241 6.766 -9.010 1.00 96.94 136 THR A O 1
ATOM 1090 N N . ALA A 1 137 ? 2.296 5.678 -9.325 1.00 97.25 137 ALA A N 1
ATOM 1091 C CA . ALA A 1 137 ? 2.893 4.353 -9.445 1.00 97.25 137 ALA A CA 1
ATOM 1092 C C . ALA A 1 137 ? 3.868 4.258 -10.629 1.00 97.25 137 ALA A C 1
ATOM 1094 O O . ALA A 1 137 ? 5.021 3.882 -10.426 1.00 97.25 137 ALA A O 1
ATOM 1095 N N . ILE A 1 138 ? 3.463 4.680 -11.835 1.00 97.56 138 ILE A N 1
ATOM 1096 C CA . ILE A 1 138 ? 4.336 4.643 -13.026 1.00 97.56 138 ILE A CA 1
ATOM 1097 C C . ILE A 1 138 ? 5.644 5.409 -12.772 1.00 97.56 138 ILE A C 1
ATOM 1099 O O . ILE A 1 138 ? 6.731 4.883 -13.006 1.00 97.56 138 ILE A O 1
ATOM 1103 N N . LYS A 1 139 ? 5.564 6.633 -12.231 1.00 95.56 139 LYS A N 1
ATOM 1104 C CA . LYS A 1 139 ? 6.755 7.438 -11.920 1.00 95.56 139 LYS A CA 1
ATOM 1105 C C . LYS A 1 139 ? 7.613 6.809 -10.823 1.00 95.56 139 LYS A C 1
ATOM 1107 O O . LYS A 1 139 ? 8.830 6.950 -10.879 1.00 95.56 139 LYS A O 1
ATOM 1112 N N . GLY A 1 140 ? 7.015 6.131 -9.843 1.00 95.38 140 GLY A N 1
ATOM 1113 C CA . GLY A 1 140 ? 7.750 5.386 -8.818 1.00 95.38 140 GLY A CA 1
ATOM 1114 C C . GLY A 1 140 ? 8.601 4.267 -9.408 1.00 95.38 140 GLY A C 1
ATOM 1115 O O . GLY A 1 140 ? 9.794 4.178 -9.123 1.00 95.38 140 GLY A O 1
ATOM 1116 N N . PHE A 1 141 ? 8.019 3.447 -10.283 1.00 96.12 141 PHE A N 1
ATOM 1117 C CA . PHE A 1 141 ? 8.753 2.371 -10.957 1.00 96.12 141 PHE A CA 1
ATOM 1118 C C . PHE A 1 141 ? 9.813 2.892 -11.934 1.00 96.12 141 PHE A C 1
ATOM 1120 O O . PHE A 1 141 ? 10.891 2.308 -12.031 1.00 96.12 141 PHE A O 1
ATOM 1127 N N . PHE A 1 142 ? 9.543 4.017 -12.597 1.00 94.81 142 PHE A N 1
ATOM 1128 C CA . PHE A 1 142 ? 10.515 4.668 -13.470 1.00 94.81 142 PHE A CA 1
ATOM 1129 C C . PHE A 1 142 ? 11.723 5.199 -12.683 1.00 94.81 142 PHE A C 1
ATOM 1131 O O . PHE A 1 142 ? 12.862 4.903 -13.022 1.00 94.81 142 PHE A O 1
ATOM 1138 N N . LYS A 1 143 ? 11.488 5.939 -11.589 1.00 92.38 143 LYS A N 1
ATOM 1139 C CA . LYS A 1 143 ? 12.555 6.523 -10.751 1.00 92.38 143 LYS A CA 1
ATOM 1140 C C . LYS A 1 143 ? 13.474 5.485 -10.105 1.00 92.38 143 LYS A C 1
ATOM 1142 O O . LYS A 1 143 ? 14.617 5.801 -9.804 1.00 92.38 143 LYS A O 1
ATOM 1147 N N . THR A 1 144 ? 12.951 4.293 -9.841 1.00 91.81 144 THR A N 1
ATOM 1148 C CA . THR A 1 144 ? 13.692 3.193 -9.205 1.00 91.81 144 THR A CA 1
ATOM 1149 C C . THR A 1 144 ? 14.471 2.350 -10.212 1.00 91.81 144 THR A C 1
ATOM 1151 O O . THR A 1 144 ? 15.264 1.511 -9.800 1.00 91.81 144 THR A O 1
ATOM 1154 N N . GLY A 1 145 ? 14.235 2.537 -11.516 1.00 92.62 145 GLY A N 1
ATOM 1155 C CA . GLY A 1 145 ? 14.849 1.731 -12.574 1.00 92.62 145 GLY A CA 1
ATOM 1156 C C . GLY A 1 145 ? 14.323 0.299 -12.607 1.00 92.62 145 GLY A C 1
ATOM 1157 O O . GLY A 1 145 ? 14.959 -0.573 -13.187 1.00 92.62 145 GLY A O 1
ATOM 1158 N N . ILE A 1 146 ? 13.180 0.026 -11.969 1.00 92.38 146 ILE A N 1
ATOM 1159 C CA . ILE A 1 146 ? 12.554 -1.302 -11.990 1.00 92.38 146 ILE A CA 1
ATOM 1160 C C . ILE A 1 146 ? 11.734 -1.475 -13.272 1.00 92.38 146 ILE A C 1
ATOM 1162 O O . ILE A 1 146 ? 11.720 -2.560 -13.854 1.00 92.38 146 ILE A O 1
ATOM 1166 N N . CYS A 1 147 ? 11.044 -0.421 -13.724 1.00 93.56 147 CYS A N 1
ATOM 1167 C CA . CYS A 1 147 ? 10.292 -0.449 -14.976 1.00 93.56 147 CYS A CA 1
ATOM 1168 C C . CYS A 1 147 ? 10.323 0.923 -15.683 1.00 93.56 147 CYS A C 1
ATOM 1170 O O . CYS A 1 147 ? 9.714 1.868 -15.174 1.00 93.56 147 CYS A O 1
ATOM 1172 N N . PRO A 1 148 ? 10.989 1.042 -16.853 1.00 94.19 148 PRO A N 1
ATOM 1173 C CA . PRO A 1 148 ? 11.812 0.012 -17.500 1.00 94.19 148 PRO A CA 1
ATOM 1174 C C . PRO A 1 148 ? 13.029 -0.365 -16.641 1.00 94.19 148 PRO A C 1
ATOM 1176 O O . PRO A 1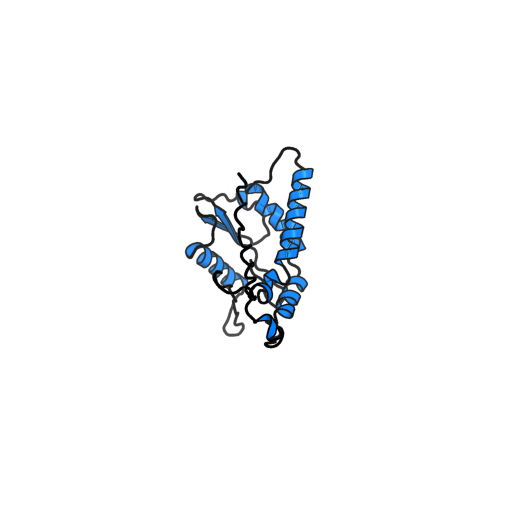 148 ? 13.435 0.404 -15.774 1.00 94.19 148 PRO A O 1
ATOM 1179 N N . LEU A 1 149 ? 13.580 -1.563 -16.862 1.00 92.12 149 LEU A N 1
ATOM 1180 C CA . LEU A 1 149 ? 14.735 -2.036 -16.101 1.00 92.12 149 LEU A CA 1
ATOM 1181 C C . LEU A 1 149 ? 15.988 -1.238 -16.487 1.00 92.12 149 LEU A C 1
ATOM 1183 O O . LEU A 1 149 ? 16.484 -1.382 -17.603 1.00 92.12 149 LEU A O 1
ATOM 1187 N N . ASP A 1 150 ? 16.522 -0.468 -15.545 1.00 91.31 150 ASP A N 1
ATOM 1188 C CA . ASP A 1 150 ? 17.797 0.236 -15.657 1.00 91.31 150 ASP A CA 1
ATOM 1189 C C . ASP A 1 150 ? 18.664 -0.062 -14.429 1.00 91.31 150 ASP A C 1
ATOM 1191 O O . ASP A 1 150 ? 18.428 0.426 -13.324 1.00 91.31 150 ASP A O 1
ATOM 1195 N N . ARG A 1 151 ? 19.696 -0.884 -14.637 1.00 86.94 151 ARG A N 1
ATOM 1196 C CA . ARG A 1 151 ? 20.632 -1.294 -13.580 1.00 86.94 151 ARG A CA 1
ATOM 1197 C C . ARG A 1 151 ? 21.630 -0.196 -13.207 1.00 86.94 151 ARG A C 1
ATOM 1199 O O . ARG A 1 151 ? 22.279 -0.312 -12.174 1.00 86.94 151 ARG A O 1
ATOM 1206 N N . ASN A 1 152 ? 21.746 0.847 -14.026 1.00 86.62 152 ASN A N 1
ATOM 1207 C CA . ASN A 1 152 ? 22.717 1.927 -13.865 1.00 86.62 152 ASN A CA 1
ATOM 1208 C C . ASN A 1 152 ? 22.059 3.227 -13.380 1.00 86.62 152 ASN A C 1
ATOM 1210 O O . ASN A 1 152 ? 22.699 4.278 -13.385 1.00 86.62 152 ASN A O 1
ATOM 1214 N N . ILE A 1 153 ? 20.792 3.168 -12.949 1.00 87.00 153 ILE A N 1
ATOM 1215 C CA . ILE A 1 153 ? 20.028 4.356 -12.554 1.00 87.00 153 ILE A CA 1
ATOM 1216 C C . ILE A 1 153 ? 20.610 5.073 -11.328 1.00 87.00 153 ILE A C 1
ATOM 1218 O O . ILE A 1 153 ? 20.442 6.284 -11.171 1.00 87.00 153 ILE A O 1
ATOM 1222 N N . PHE A 1 154 ? 21.336 4.347 -10.474 1.00 83.75 154 PHE A N 1
ATOM 1223 C CA . PHE A 1 154 ? 22.090 4.920 -9.366 1.00 83.75 154 PHE A CA 1
ATOM 1224 C C . PHE A 1 154 ? 23.597 4.776 -9.632 1.00 83.75 154 PHE A C 1
ATOM 1226 O O . PHE A 1 154 ? 24.069 3.647 -9.773 1.00 83.75 154 PHE A O 1
ATOM 1233 N N . PRO A 1 155 ? 24.372 5.878 -9.702 1.00 80.44 155 PRO A N 1
ATOM 1234 C CA . PRO A 1 155 ? 25.832 5.832 -9.773 1.00 80.44 155 PRO A CA 1
ATOM 1235 C C . PRO A 1 155 ? 26.486 5.135 -8.576 1.00 80.44 155 PRO A C 1
ATOM 1237 O O . PRO A 1 155 ? 25.981 5.192 -7.457 1.00 80.44 155 PRO A O 1
ATOM 1240 N N . GLU A 1 156 ? 27.680 4.581 -8.812 1.00 74.38 156 GLU A N 1
ATOM 1241 C CA . GLU A 1 156 ? 28.408 3.714 -7.871 1.00 74.38 156 GLU A CA 1
ATOM 1242 C C . GLU A 1 156 ? 28.582 4.319 -6.467 1.00 74.38 156 GLU A C 1
ATOM 1244 O O . GLU A 1 156 ? 28.405 3.653 -5.451 1.00 74.38 156 GLU A O 1
ATOM 1249 N N . HIS A 1 157 ? 28.862 5.623 -6.394 1.00 77.50 157 HIS A N 1
ATOM 1250 C CA . HIS A 1 157 ? 29.067 6.320 -5.122 1.00 77.50 157 HIS A CA 1
ATOM 1251 C C . HIS A 1 157 ? 27.824 6.321 -4.214 1.00 77.50 157 HIS A C 1
ATOM 1253 O O . HIS A 1 157 ? 27.957 6.560 -3.018 1.00 77.50 157 HIS A O 1
ATOM 1259 N N . MET A 1 158 ? 26.624 6.057 -4.745 1.00 69.81 158 MET A N 1
ATOM 1260 C CA . MET A 1 158 ? 25.411 5.910 -3.933 1.00 69.81 158 MET A CA 1
ATOM 1261 C C . MET A 1 158 ? 25.305 4.552 -3.233 1.00 69.81 158 MET A C 1
ATOM 1263 O O . MET A 1 158 ? 24.517 4.423 -2.297 1.00 69.81 158 MET A O 1
ATOM 1267 N N . TYR A 1 159 ? 26.099 3.561 -3.644 1.00 67.19 159 TYR A N 1
ATOM 1268 C CA . TYR A 1 159 ? 26.237 2.290 -2.933 1.00 67.19 159 TYR A CA 1
ATOM 1269 C C . TYR A 1 159 ? 27.360 2.326 -1.890 1.00 67.19 159 TYR A C 1
ATOM 1271 O O . TYR A 1 159 ? 27.472 1.398 -1.088 1.00 67.19 159 TYR A O 1
ATOM 1279 N N . ALA A 1 160 ? 28.173 3.390 -1.869 1.00 69.56 160 ALA A N 1
ATOM 1280 C CA . ALA A 1 160 ? 29.244 3.534 -0.897 1.00 69.56 160 ALA A CA 1
ATOM 1281 C C . ALA A 1 160 ? 28.665 3.601 0.533 1.00 69.56 160 ALA A C 1
ATOM 1283 O O . ALA A 1 160 ? 27.702 4.338 0.777 1.00 69.56 160 ALA A O 1
ATOM 1284 N N . PRO A 1 161 ? 29.225 2.850 1.497 1.00 64.19 161 PRO A N 1
ATOM 1285 C CA . PRO A 1 161 ? 28.778 2.906 2.880 1.00 64.19 161 PRO A CA 1
ATOM 1286 C C . PRO A 1 161 ? 28.937 4.329 3.430 1.00 64.19 161 PRO A C 1
ATOM 1288 O O . PRO A 1 161 ? 29.920 5.015 3.152 1.00 64.19 161 PRO A O 1
ATOM 1291 N N . SER A 1 162 ? 27.965 4.783 4.224 1.00 61.56 162 SER A N 1
ATOM 1292 C CA . SER A 1 162 ? 28.055 6.079 4.902 1.00 61.56 162 SER A CA 1
ATOM 1293 C C . SER A 1 162 ? 29.303 6.106 5.791 1.00 61.56 162 SER A C 1
ATOM 1295 O O . SER A 1 162 ? 29.399 5.271 6.691 1.00 61.56 162 SER A O 1
ATOM 1297 N N . GLY A 1 163 ? 30.224 7.046 5.550 1.00 58.44 163 GLY A N 1
ATOM 1298 C CA . GLY A 1 163 ? 31.417 7.227 6.379 1.00 58.44 163 GLY A CA 1
ATOM 1299 C C . GLY A 1 163 ? 31.034 7.470 7.838 1.00 58.44 163 GLY A C 1
ATOM 1300 O O . GLY A 1 163 ? 30.109 8.234 8.123 1.00 58.44 163 GLY A O 1
ATOM 1301 N N . THR A 1 164 ? 31.702 6.784 8.762 1.00 51.53 164 THR A N 1
ATOM 1302 C CA . THR A 1 164 ? 31.525 6.995 10.198 1.00 51.53 164 THR A CA 1
ATOM 1303 C C . THR A 1 164 ? 32.052 8.377 10.559 1.00 51.53 164 THR A C 1
ATOM 1305 O O . THR A 1 164 ? 33.232 8.673 10.393 1.00 51.53 164 THR A O 1
ATOM 1308 N N . THR A 1 165 ? 31.175 9.260 11.030 1.00 52.91 165 THR A N 1
ATOM 1309 C CA . THR A 1 165 ? 31.596 10.482 11.712 1.00 52.91 165 THR A CA 1
ATOM 1310 C C . THR A 1 165 ? 32.109 10.086 13.091 1.00 52.91 165 THR A C 1
ATOM 1312 O O . THR A 1 165 ? 31.345 10.052 14.056 1.00 52.91 165 THR A O 1
ATOM 1315 N N . ASP A 1 166 ? 33.397 9.765 13.190 1.00 50.84 166 ASP A N 1
ATOM 1316 C CA . ASP A 1 166 ? 34.063 9.694 14.487 1.00 50.84 166 ASP A CA 1
ATOM 1317 C C . ASP A 1 166 ? 34.028 11.101 15.093 1.00 50.84 166 ASP A C 1
ATOM 1319 O O . ASP A 1 166 ? 34.638 12.049 14.589 1.00 50.84 166 ASP A O 1
ATOM 1323 N N . ARG A 1 167 ? 33.237 11.274 16.157 1.00 48.81 167 ARG A N 1
ATOM 1324 C CA . ARG A 1 167 ? 33.344 12.460 17.006 1.00 48.81 167 ARG A CA 1
ATOM 1325 C C . ARG A 1 167 ? 34.700 12.370 17.692 1.00 48.81 167 ARG A C 1
ATOM 1327 O O . ARG A 1 167 ? 34.909 11.449 18.473 1.00 48.81 167 ARG A O 1
ATOM 1334 N N . ALA A 1 168 ? 35.594 13.317 17.412 1.00 48.72 168 ALA A N 1
ATOM 1335 C CA . ALA A 1 168 ? 36.811 13.469 18.195 1.00 48.72 168 ALA A CA 1
ATOM 1336 C C . ALA A 1 168 ? 36.420 13.588 19.676 1.00 48.72 168 ALA A C 1
ATOM 1338 O O . ALA A 1 168 ? 35.628 14.464 20.038 1.00 48.72 168 ALA A O 1
ATOM 1339 N N . GLU A 1 169 ? 36.928 12.682 20.510 1.00 46.31 169 GLU A N 1
ATOM 1340 C CA . GLU A 1 169 ? 36.837 12.811 21.959 1.00 46.31 169 GLU A CA 1
ATOM 1341 C C . GLU A 1 169 ? 37.441 14.164 22.340 1.00 46.31 169 GLU A C 1
ATOM 1343 O O . GLU A 1 169 ? 38.619 14.431 22.101 1.00 46.31 169 GLU A O 1
ATOM 1348 N N . SER A 1 170 ? 36.623 15.056 22.896 1.00 45.88 170 SER A N 1
ATOM 1349 C CA . SER A 1 170 ? 37.143 16.250 23.545 1.00 45.88 170 SER A CA 1
ATOM 1350 C C . SER A 1 170 ? 37.960 15.786 24.746 1.00 45.88 170 SER A C 1
ATOM 1352 O O . SER A 1 170 ? 37.388 15.263 25.706 1.00 45.88 170 SER A O 1
ATOM 1354 N N . ALA A 1 171 ? 39.281 15.951 24.681 1.00 44.16 171 ALA A N 1
ATOM 1355 C CA . ALA A 1 171 ? 40.168 15.722 25.808 1.00 44.16 171 ALA A CA 1
ATOM 1356 C C . ALA A 1 171 ? 39.666 16.536 27.010 1.00 44.16 171 ALA A C 1
ATOM 1358 O O . ALA A 1 171 ? 39.573 17.762 26.960 1.00 44.16 171 ALA A O 1
ATOM 1359 N N . PHE A 1 172 ? 39.279 15.835 28.070 1.00 43.06 172 PHE A N 1
ATOM 1360 C CA . PHE A 1 172 ? 38.900 16.437 29.337 1.00 43.06 172 PHE A CA 1
ATOM 1361 C C . PHE A 1 172 ? 40.194 16.889 30.028 1.00 43.06 172 PHE A C 1
ATOM 1363 O O . PHE A 1 172 ? 40.898 16.067 30.610 1.00 43.06 172 PHE A O 1
ATOM 1370 N N . GLU A 1 173 ? 40.552 18.171 29.927 1.00 49.28 173 GLU A N 1
ATOM 1371 C CA . GLU A 1 173 ? 41.604 18.744 30.774 1.00 49.28 173 GLU A CA 1
ATOM 1372 C C . GLU A 1 173 ? 41.048 18.938 32.197 1.00 49.28 173 GLU A C 1
ATOM 1374 O O . GLU A 1 173 ? 40.050 19.645 32.372 1.00 49.28 173 GLU A O 1
ATOM 1379 N N . PRO A 1 174 ? 41.638 18.317 33.235 1.00 44.06 174 PRO A N 1
ATOM 1380 C CA . PRO A 1 174 ? 41.216 18.556 34.607 1.00 44.06 174 PRO A CA 1
ATOM 1381 C C . PRO A 1 174 ? 41.671 19.954 35.071 1.00 44.06 174 PRO A C 1
ATOM 1383 O O . PRO A 1 174 ? 42.785 20.375 34.751 1.00 44.06 174 PRO A O 1
ATOM 1386 N N . PRO A 1 175 ? 40.852 20.683 35.852 1.00 46.25 175 PRO A N 1
ATOM 1387 C CA . PRO A 1 175 ? 41.213 22.012 36.328 1.00 46.25 175 PRO A CA 1
ATOM 1388 C C . PRO A 1 175 ? 42.387 21.952 37.314 1.00 46.25 175 PRO A C 1
ATOM 1390 O O . PRO A 1 175 ? 42.380 21.179 38.275 1.00 46.25 175 PRO A O 1
ATOM 1393 N N . ALA A 1 176 ? 43.384 22.806 37.083 1.00 45.06 176 ALA A N 1
ATOM 1394 C CA . ALA A 1 176 ? 44.501 23.023 37.990 1.00 45.06 176 ALA A CA 1
ATOM 1395 C C . ALA A 1 176 ? 44.000 23.611 39.320 1.00 45.06 176 ALA A C 1
ATOM 1397 O O . ALA A 1 176 ? 43.469 24.721 39.364 1.00 45.06 176 ALA A O 1
ATOM 1398 N N . PHE A 1 177 ? 44.188 22.872 40.413 1.00 38.62 177 PHE A N 1
ATOM 1399 C CA . PHE A 1 177 ? 44.093 23.422 41.761 1.00 38.62 177 PHE A CA 1
ATOM 1400 C C . PHE A 1 177 ? 45.342 24.270 42.025 1.00 38.62 177 PHE A C 1
ATOM 1402 O O . PHE A 1 177 ? 46.440 23.732 42.163 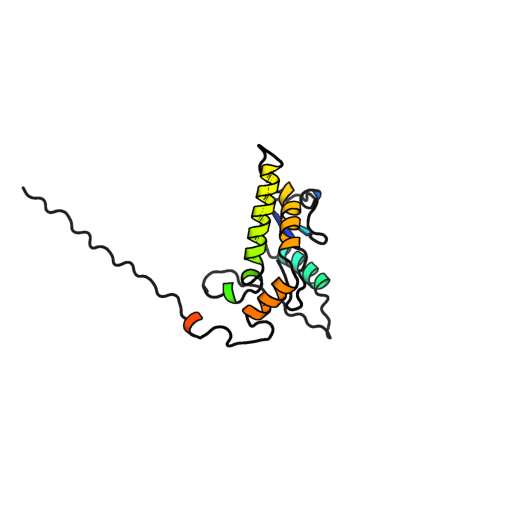1.00 38.62 177 PHE A O 1
ATOM 1409 N N . HIS A 1 178 ? 45.172 25.589 42.095 1.00 42.72 178 HIS A N 1
ATOM 1410 C CA . HIS A 1 178 ? 46.140 26.469 42.741 1.00 42.72 178 HIS A CA 1
ATOM 1411 C C . HIS A 1 178 ? 45.758 26.647 44.215 1.00 42.72 178 HIS A C 1
ATOM 1413 O O . HIS A 1 178 ? 44.582 26.793 44.546 1.00 42.72 178 HIS A O 1
ATOM 1419 N N . MET A 1 179 ? 46.792 26.539 45.050 1.00 37.72 179 MET A N 1
ATOM 1420 C CA . MET A 1 179 ? 46.822 26.598 46.514 1.00 37.72 179 MET A CA 1
ATOM 1421 C C . MET A 1 179 ? 46.354 27.942 47.0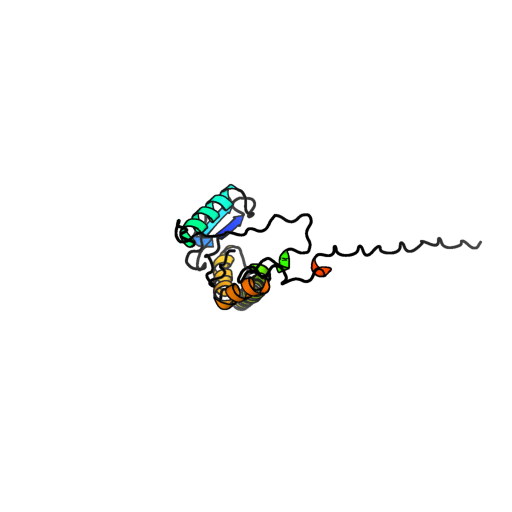74 1.00 37.72 179 MET A C 1
ATOM 1423 O O . MET A 1 179 ? 46.640 28.972 46.423 1.00 37.72 179 MET A O 1
#

Secondary structure (DSSP, 8-state):
-EE-TTS-EEPPEEEEE-SS--GGGGTTPPTT-EEEEESS-S--HHHHHHHHHHHHHHH--BTTB------PPPSSS-TTGGGT-HHHHHTHHHHHHHHHHHHHHHHHHSTT----HHHHHHHHHHHHHHH--HHHHHHHHHHTTTTTT-TTSS-GGGTSPPPP-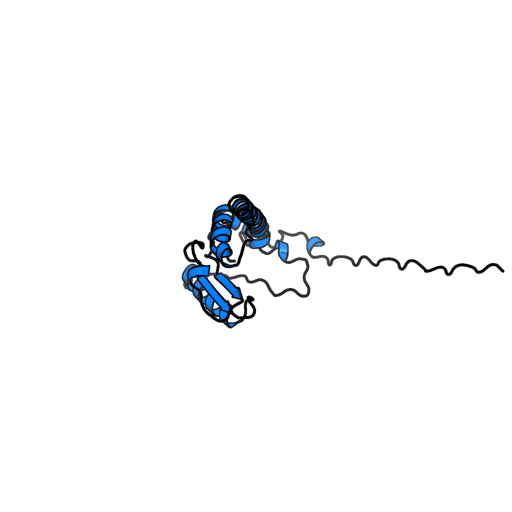-PPP---PPPP---

Organism: Ladona fulva (NCBI:txid123851)

Radius of gyration: 22.47 Å; chains: 1; bounding box: 64×45×67 Å